Protein AF-A0A8S2T3E5-F1 (afdb_monomer_lite)

Organism: NCBI:txid392030

Structure (mmCIF, N/CA/C/O backbone):
data_AF-A0A8S2T3E5-F1
#
_entry.id   AF-A0A8S2T3E5-F1
#
loop_
_atom_site.group_PDB
_atom_site.id
_atom_site.type_symbol
_atom_site.label_atom_id
_atom_site.label_alt_id
_atom_site.label_comp_id
_atom_site.label_asym_id
_atom_site.label_entity_id
_atom_site.label_seq_id
_atom_site.pdbx_PDB_ins_code
_atom_site.Cartn_x
_atom_site.Cartn_y
_atom_site.Cartn_z
_atom_site.occupancy
_atom_site.B_iso_or_equiv
_atom_site.auth_seq_id
_atom_site.auth_comp_id
_atom_site.auth_asym_id
_atom_site.auth_atom_id
_atom_site.pdbx_PDB_model_num
ATOM 1 N N . ALA A 1 1 ? -6.575 10.877 -4.250 1.00 85.50 1 ALA A N 1
ATOM 2 C CA . ALA A 1 1 ? -5.169 11.323 -4.241 1.00 85.50 1 ALA A CA 1
ATOM 3 C C . ALA A 1 1 ? -4.326 10.267 -4.939 1.00 85.50 1 ALA A C 1
ATOM 5 O O . ALA A 1 1 ? -4.722 9.107 -4.929 1.00 85.50 1 ALA A O 1
ATOM 6 N N . SER A 1 2 ? -3.219 10.667 -5.553 1.00 92.44 2 SER A N 1
ATOM 7 C CA . SER A 1 2 ? -2.296 9.795 -6.286 1.00 92.44 2 SER A CA 1
ATOM 8 C C . SER A 1 2 ? -0.931 10.477 -6.380 1.00 92.44 2 SER A C 1
ATOM 10 O O . SER A 1 2 ? -0.858 11.696 -6.228 1.00 92.44 2 SER A O 1
ATOM 12 N N . CYS A 1 3 ? 0.119 9.714 -6.678 1.00 96.12 3 CYS A N 1
ATOM 13 C CA . CYS A 1 3 ? 1.428 10.245 -7.054 1.00 96.12 3 CYS A CA 1
ATOM 14 C C . CYS A 1 3 ? 1.971 9.518 -8.285 1.00 96.12 3 CYS A C 1
ATOM 16 O O . CYS A 1 3 ? 1.498 8.436 -8.638 1.00 96.12 3 CYS A O 1
ATOM 18 N N . GLU A 1 4 ? 2.989 10.104 -8.904 1.00 96.38 4 GLU A N 1
ATOM 19 C CA . GLU A 1 4 ? 3.840 9.428 -9.876 1.00 96.38 4 GLU A CA 1
ATOM 20 C C . GLU A 1 4 ? 4.978 8.694 -9.148 1.00 96.38 4 GLU A C 1
ATOM 22 O O . GLU A 1 4 ? 5.596 9.245 -8.237 1.00 96.38 4 GLU A O 1
ATOM 27 N N . SER A 1 5 ? 5.251 7.445 -9.535 1.00 95.19 5 SER A N 1
ATOM 28 C CA . SER A 1 5 ? 6.359 6.652 -8.995 1.00 95.19 5 SER A CA 1
ATOM 29 C C . SER A 1 5 ? 6.896 5.695 -10.058 1.00 95.19 5 SER A C 1
ATOM 31 O O . SER A 1 5 ? 6.142 4.934 -10.667 1.00 95.19 5 SER A O 1
ATOM 33 N N . HIS A 1 6 ? 8.208 5.728 -10.296 1.00 94.50 6 HIS A N 1
ATOM 34 C CA . HIS A 1 6 ? 8.869 4.889 -11.295 1.00 94.50 6 HIS A CA 1
ATOM 35 C C . HIS A 1 6 ? 9.421 3.614 -10.645 1.00 94.50 6 HIS A C 1
ATOM 37 O O . HIS A 1 6 ? 10.530 3.622 -10.114 1.00 94.50 6 HIS A O 1
ATOM 43 N N . PHE A 1 7 ? 8.669 2.515 -10.699 1.00 95.38 7 PHE A N 1
ATOM 44 C CA . PHE A 1 7 ? 9.029 1.237 -10.058 1.00 95.38 7 PHE A CA 1
ATOM 45 C C . PHE A 1 7 ? 9.434 0.119 -11.041 1.00 95.38 7 PHE A C 1
ATOM 47 O O . PHE A 1 7 ? 9.854 -0.948 -10.614 1.00 95.38 7 PHE A O 1
ATOM 54 N N . ARG A 1 8 ? 9.321 0.329 -12.358 1.00 95.94 8 ARG A N 1
ATOM 55 C CA . ARG A 1 8 ? 9.668 -0.685 -13.374 1.00 95.94 8 ARG A CA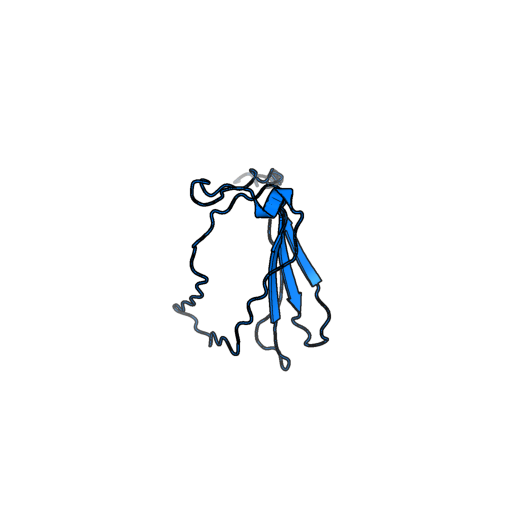 1
ATOM 56 C C . ARG A 1 8 ? 11.142 -0.606 -13.768 1.00 95.94 8 ARG A C 1
ATOM 58 O O . ARG A 1 8 ? 11.688 0.491 -13.849 1.00 95.94 8 ARG A O 1
ATOM 65 N N . GLY A 1 9 ? 11.749 -1.758 -14.070 1.00 94.50 9 GLY A N 1
ATOM 66 C CA . GLY A 1 9 ? 13.111 -1.843 -14.615 1.00 94.50 9 GLY A CA 1
ATOM 67 C C . GLY A 1 9 ? 14.198 -1.314 -13.675 1.00 94.50 9 GLY A C 1
ATOM 68 O O . GLY A 1 9 ? 15.142 -0.680 -14.137 1.00 94.50 9 GLY A O 1
ATOM 69 N N . ARG A 1 10 ? 14.029 -1.504 -12.362 1.00 94.00 10 ARG A N 1
ATOM 70 C CA . ARG A 1 10 ? 15.015 -1.120 -11.345 1.00 94.00 10 ARG A CA 1
ATOM 71 C C . ARG A 1 10 ? 15.986 -2.273 -11.086 1.00 94.00 10 ARG A C 1
ATOM 73 O O . ARG A 1 10 ? 15.570 -3.424 -11.046 1.00 94.00 10 ARG A O 1
ATOM 80 N N . ASP A 1 11 ? 17.254 -1.938 -10.854 1.00 94.06 11 ASP A N 1
ATOM 81 C CA . ASP A 1 11 ? 18.291 -2.896 -10.430 1.00 94.06 11 ASP A CA 1
ATOM 82 C C . ASP A 1 11 ? 18.275 -3.155 -8.910 1.00 94.06 11 ASP A C 1
ATOM 84 O O . ASP A 1 11 ? 19.058 -3.950 -8.393 1.00 94.06 11 ASP A O 1
ATOM 88 N N . THR A 1 12 ? 17.407 -2.452 -8.182 1.00 94.00 12 THR A N 1
ATOM 89 C CA . THR A 1 12 ? 17.220 -2.552 -6.733 1.00 94.00 12 THR A CA 1
ATOM 90 C C . THR A 1 12 ? 15.791 -2.964 -6.397 1.00 94.00 12 THR A C 1
ATOM 92 O O . THR A 1 12 ? 14.877 -2.806 -7.209 1.00 94.00 12 THR A O 1
ATOM 95 N N . ASP A 1 13 ? 15.592 -3.469 -5.178 1.00 95.06 13 ASP A N 1
ATOM 96 C CA . ASP A 1 13 ? 14.262 -3.816 -4.684 1.00 95.06 13 ASP A CA 1
ATOM 97 C C . ASP A 1 13 ? 13.362 -2.578 -4.625 1.00 95.06 13 ASP A C 1
ATOM 99 O O . ASP A 1 13 ? 13.725 -1.538 -4.069 1.00 95.06 13 ASP A O 1
ATOM 103 N N . THR A 1 14 ? 12.150 -2.714 -5.160 1.00 97.12 14 THR A N 1
ATOM 104 C CA . THR A 1 14 ? 11.105 -1.698 -5.046 1.00 97.12 14 THR A CA 1
ATOM 105 C C . THR A 1 14 ? 10.107 -2.094 -3.973 1.00 97.12 14 THR A C 1
ATOM 107 O O . THR A 1 14 ? 9.501 -3.164 -4.042 1.00 97.12 14 THR A O 1
ATOM 110 N N . LEU A 1 15 ? 9.899 -1.215 -3.000 1.00 97.94 15 LEU A N 1
ATOM 111 C CA . LEU A 1 15 ? 9.054 -1.464 -1.844 1.00 97.94 15 LEU A CA 1
ATOM 112 C C . LEU A 1 15 ? 7.880 -0.487 -1.806 1.00 97.94 15 LEU A C 1
ATOM 114 O O . LEU A 1 15 ? 8.004 0.694 -2.139 1.00 97.94 15 LEU A O 1
ATOM 118 N N . VAL A 1 16 ? 6.742 -0.976 -1.318 1.00 98.06 16 VAL A N 1
ATOM 119 C CA . VAL A 1 16 ? 5.568 -0.167 -0.989 1.00 98.06 16 VAL A CA 1
ATOM 120 C C . VAL A 1 16 ? 5.201 -0.384 0.474 1.00 98.06 16 VAL A C 1
ATOM 122 O O . VAL A 1 16 ? 5.153 -1.513 0.958 1.00 98.06 16 VAL A O 1
ATOM 125 N N . ALA A 1 17 ? 4.929 0.707 1.180 1.00 98.12 17 ALA A N 1
ATOM 126 C CA . ALA A 1 17 ? 4.381 0.698 2.524 1.00 98.12 17 ALA A CA 1
ATOM 127 C C . ALA A 1 17 ? 2.969 1.283 2.478 1.00 98.12 17 ALA A C 1
ATOM 129 O O . ALA A 1 17 ? 2.775 2.431 2.078 1.00 98.12 17 ALA A O 1
ATOM 130 N N . ILE A 1 18 ? 1.986 0.491 2.902 1.00 98.19 18 ILE A N 1
ATOM 131 C CA . ILE A 1 18 ? 0.591 0.914 3.039 1.00 98.19 18 ILE A CA 1
ATOM 132 C C . ILE A 1 18 ? 0.277 0.934 4.531 1.00 98.19 18 ILE A C 1
ATOM 134 O O . ILE A 1 18 ? 0.246 -0.108 5.184 1.00 98.19 18 ILE A O 1
ATOM 138 N N . ARG A 1 19 ? 0.062 2.128 5.079 1.00 97.81 19 ARG A N 1
ATOM 139 C CA . ARG A 1 19 ? -0.234 2.341 6.495 1.00 97.81 19 ARG A CA 1
ATOM 140 C C . ARG A 1 19 ? -1.664 2.830 6.644 1.00 97.81 19 ARG A C 1
ATOM 142 O O . ARG A 1 19 ? -1.986 3.916 6.174 1.00 97.81 19 ARG A O 1
ATOM 149 N N . TYR A 1 20 ? -2.494 2.063 7.342 1.00 96.25 20 TYR A N 1
ATOM 150 C CA . TYR A 1 20 ? -3.804 2.517 7.795 1.00 96.25 20 TYR A CA 1
ATOM 151 C C . TYR A 1 20 ? -3.798 2.636 9.316 1.00 96.25 20 TYR A C 1
ATOM 153 O O . TYR A 1 20 ? -3.695 1.637 10.025 1.00 96.25 20 TYR A O 1
ATOM 161 N N . GLN A 1 21 ? -3.856 3.865 9.817 1.00 94.88 21 GLN A N 1
ATOM 162 C CA . GLN A 1 21 ? -3.861 4.157 11.244 1.00 94.88 21 GLN A CA 1
ATOM 163 C C . GLN A 1 21 ? -4.696 5.408 11.491 1.00 94.88 21 GLN A C 1
ATOM 165 O O . GLN A 1 21 ? -4.565 6.384 10.762 1.00 94.88 21 GLN A O 1
ATOM 170 N N . ASP A 1 22 ? -5.525 5.396 12.534 1.00 93.00 22 ASP A N 1
ATOM 171 C CA . ASP A 1 22 ? -6.279 6.573 12.978 1.00 93.00 22 ASP A CA 1
ATOM 172 C C . ASP A 1 22 ? -7.142 7.188 11.861 1.00 93.00 22 ASP A C 1
ATOM 174 O O . ASP A 1 22 ? -7.157 8.400 11.654 1.00 93.00 22 ASP A O 1
ATOM 178 N N . ASN A 1 23 ? -7.822 6.319 11.103 1.00 94.38 23 ASN A N 1
ATOM 179 C CA . ASN A 1 23 ? -8.630 6.650 9.923 1.00 94.38 23 ASN A CA 1
ATOM 180 C C . ASN A 1 23 ? -7.844 7.382 8.815 1.00 94.38 23 ASN A C 1
ATOM 182 O O . ASN A 1 23 ? -8.432 7.973 7.911 1.00 94.38 23 ASN A O 1
ATOM 186 N N . ARG A 1 24 ? -6.510 7.319 8.843 1.00 95.56 24 ARG A N 1
ATOM 187 C CA . ARG A 1 24 ? -5.626 7.845 7.806 1.00 95.56 24 ARG A CA 1
ATOM 188 C C . ARG A 1 24 ? -4.969 6.704 7.043 1.00 95.56 24 ARG A C 1
ATOM 190 O O . ARG A 1 24 ? -4.347 5.828 7.641 1.00 95.56 24 ARG A O 1
ATOM 197 N N . LEU A 1 25 ? -5.092 6.743 5.719 1.00 97.19 25 LEU A N 1
ATOM 198 C CA . LEU A 1 25 ? -4.366 5.877 4.796 1.00 97.19 25 LEU A CA 1
ATOM 199 C C . LEU A 1 25 ? -3.181 6.653 4.224 1.00 97.19 25 LEU A C 1
ATOM 201 O O . LEU A 1 25 ? -3.370 7.679 3.567 1.00 97.19 25 LEU A O 1
ATOM 205 N N . THR A 1 26 ? -1.979 6.141 4.441 1.00 98.12 26 THR A N 1
ATOM 206 C CA . THR A 1 26 ? -0.743 6.661 3.859 1.00 98.12 26 THR A CA 1
ATOM 207 C C . THR A 1 26 ? -0.110 5.579 3.003 1.00 98.12 26 THR A C 1
ATOM 209 O O . THR A 1 26 ? 0.040 4.439 3.446 1.00 98.12 26 THR A O 1
ATOM 212 N N . VAL A 1 27 ? 0.267 5.941 1.782 1.00 98.38 27 VAL A N 1
ATOM 213 C CA . VAL A 1 27 ? 1.053 5.093 0.889 1.00 98.38 27 VAL A CA 1
ATOM 214 C C . VAL A 1 27 ? 2.405 5.751 0.687 1.00 98.38 27 VAL A C 1
ATOM 216 O O . VAL A 1 27 ? 2.475 6.924 0.323 1.00 98.38 27 VAL A O 1
ATOM 219 N N . SER A 1 28 ? 3.467 4.984 0.895 1.00 98.38 28 SER A N 1
ATOM 220 C CA . SER A 1 28 ? 4.847 5.404 0.664 1.00 98.38 28 SER A CA 1
ATOM 221 C C . SER A 1 28 ? 5.574 4.365 -0.175 1.00 98.38 28 SER A C 1
ATOM 223 O O . SER A 1 28 ? 5.240 3.182 -0.138 1.00 98.38 28 SER A O 1
ATOM 225 N N . THR A 1 29 ? 6.584 4.797 -0.918 1.00 98.19 29 THR A N 1
ATOM 226 C CA . THR A 1 29 ? 7.387 3.916 -1.770 1.00 98.19 29 THR A CA 1
ATOM 227 C C . THR A 1 29 ? 8.871 4.137 -1.534 1.00 98.19 29 THR A C 1
ATOM 229 O O . THR A 1 29 ? 9.292 5.272 -1.313 1.00 98.19 29 THR A O 1
ATOM 232 N N . ASP A 1 30 ? 9.655 3.074 -1.654 1.00 97.69 30 ASP A N 1
ATOM 233 C CA . ASP A 1 30 ? 11.097 3.134 -1.884 1.00 97.69 30 ASP A CA 1
ATOM 234 C C . ASP A 1 30 ? 11.371 2.441 -3.220 1.00 97.69 30 ASP A C 1
ATOM 236 O O . ASP A 1 30 ? 11.212 1.232 -3.339 1.00 97.69 30 ASP A O 1
ATOM 240 N N . THR A 1 31 ? 11.705 3.216 -4.250 1.00 96.38 31 THR A N 1
ATOM 241 C CA . THR A 1 31 ? 12.007 2.684 -5.595 1.00 96.38 31 THR A CA 1
ATOM 242 C C . THR A 1 31 ? 13.486 2.782 -5.945 1.00 96.38 31 THR A C 1
ATOM 244 O O . THR A 1 31 ? 13.886 2.408 -7.045 1.00 96.38 31 THR A O 1
ATOM 247 N N . GLU A 1 32 ? 14.294 3.313 -5.026 1.00 94.62 32 GLU A N 1
ATOM 248 C CA . GLU A 1 32 ? 15.732 3.481 -5.215 1.00 94.62 32 GLU A CA 1
ATOM 249 C C . GLU A 1 32 ? 16.532 2.469 -4.385 1.00 94.62 32 GLU A C 1
ATOM 251 O O . GLU A 1 32 ? 17.746 2.384 -4.548 1.00 94.62 32 GLU A O 1
ATOM 256 N N . GLY A 1 33 ? 15.874 1.676 -3.531 1.00 92.81 33 GLY A N 1
ATOM 257 C CA . GLY A 1 33 ? 16.505 0.654 -2.695 1.00 92.81 33 GLY A CA 1
ATOM 258 C C . GLY A 1 33 ? 17.397 1.245 -1.602 1.00 92.81 33 GLY A C 1
ATOM 259 O O . GLY A 1 33 ? 18.347 0.605 -1.157 1.00 92.81 33 GLY A O 1
ATOM 260 N N . GLN A 1 34 ? 17.133 2.489 -1.196 1.00 93.88 34 GLN A N 1
ATOM 261 C CA . GLN A 1 34 ? 17.945 3.220 -0.214 1.00 93.88 34 GLN A CA 1
ATOM 262 C C . GLN A 1 34 ? 17.415 3.078 1.217 1.00 93.88 34 GLN A C 1
ATOM 264 O O . GLN A 1 34 ? 17.931 3.718 2.135 1.00 93.88 34 GLN A O 1
ATOM 269 N N . ASN A 1 35 ? 16.367 2.274 1.413 1.00 92.00 35 ASN A N 1
ATOM 270 C CA . ASN A 1 35 ? 15.588 2.197 2.643 1.00 92.00 35 ASN A CA 1
ATOM 271 C C . ASN A 1 35 ? 15.066 3.581 3.076 1.00 92.00 35 ASN A C 1
ATOM 273 O O . ASN A 1 35 ? 15.005 3.919 4.262 1.00 92.00 35 ASN A O 1
ATOM 277 N N . LYS A 1 36 ? 14.730 4.411 2.082 1.00 95.12 36 LYS A N 1
ATOM 278 C CA . LYS A 1 36 ? 14.236 5.775 2.260 1.00 95.12 36 LYS A CA 1
ATOM 279 C C . LYS A 1 36 ? 12.843 5.877 1.660 1.00 95.12 36 LYS A C 1
ATOM 281 O O . LYS A 1 36 ? 12.664 5.886 0.448 1.00 95.12 36 LYS A O 1
ATOM 286 N N . TRP A 1 37 ? 11.858 5.998 2.539 1.00 96.94 37 TRP A N 1
ATOM 287 C CA . TRP A 1 37 ? 10.458 6.082 2.153 1.00 96.94 37 TRP A CA 1
ATOM 288 C C . TRP A 1 37 ? 10.098 7.486 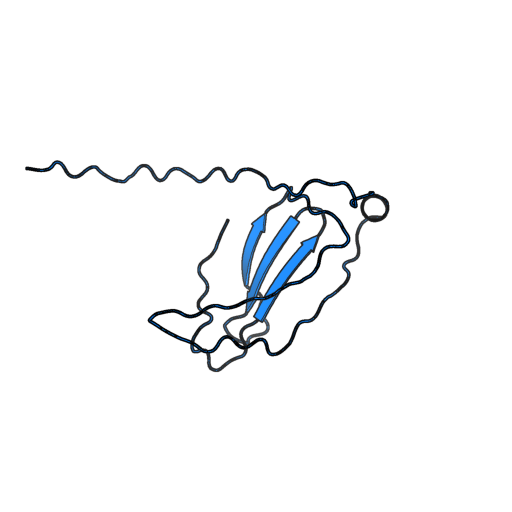1.673 1.00 96.94 37 TRP A C 1
ATOM 290 O O . TRP A 1 37 ? 10.199 8.452 2.431 1.00 96.94 37 TRP A O 1
ATOM 300 N N . THR A 1 38 ? 9.614 7.583 0.438 1.00 97.19 38 THR A N 1
ATOM 301 C CA . THR A 1 38 ? 8.969 8.787 -0.093 1.00 97.19 38 THR A CA 1
ATOM 302 C C . THR A 1 38 ? 7.458 8.627 0.037 1.00 97.19 38 THR A C 1
ATOM 304 O O . THR A 1 38 ? 6.900 7.634 -0.433 1.00 97.19 38 THR A O 1
ATOM 307 N N . GLU A 1 39 ? 6.787 9.584 0.685 1.00 97.94 39 GLU A N 1
ATOM 308 C CA . GLU A 1 39 ? 5.321 9.606 0.740 1.00 97.94 39 GLU A CA 1
ATOM 309 C C . GLU A 1 39 ? 4.754 9.823 -0.668 1.00 97.94 39 GLU A C 1
ATOM 311 O O . GLU A 1 39 ? 5.084 10.799 -1.336 1.00 97.94 39 GLU A O 1
ATOM 316 N N . CYS A 1 40 ? 3.892 8.905 -1.105 1.00 97.75 40 CYS A N 1
ATOM 317 C CA . CYS A 1 40 ? 3.140 9.026 -2.346 1.00 97.75 40 CYS A CA 1
ATOM 318 C C . CYS A 1 40 ? 1.878 9.859 -2.109 1.00 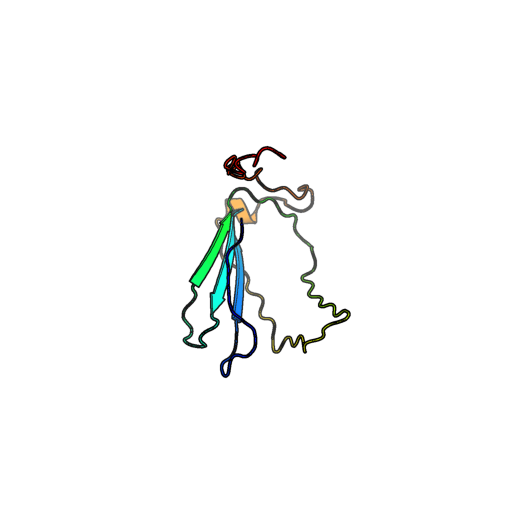97.75 40 CYS A C 1
ATOM 320 O O . CYS A 1 40 ? 1.661 10.891 -2.738 1.00 97.75 40 CYS A O 1
ATOM 322 N N . PHE A 1 41 ? 1.040 9.436 -1.162 1.00 97.25 41 PHE A N 1
ATOM 323 C CA . PHE A 1 41 ? -0.086 10.239 -0.702 1.00 97.25 41 PHE A CA 1
ATOM 324 C C . PHE A 1 41 ? -0.502 9.853 0.715 1.00 97.25 41 PHE A C 1
ATOM 326 O O . PHE A 1 41 ? -0.293 8.726 1.167 1.00 97.25 41 PHE A O 1
ATOM 333 N N . SER A 1 42 ? -1.192 10.778 1.379 1.00 97.12 42 SER A N 1
ATOM 334 C CA . SER A 1 42 ? -1.840 10.560 2.668 1.00 97.12 42 SER A CA 1
ATOM 335 C C . SER A 1 42 ? -3.245 11.166 2.658 1.00 97.12 42 SER A C 1
ATOM 337 O O . SER A 1 42 ? -3.410 12.350 2.374 1.00 97.12 42 SER A O 1
ATOM 339 N N . ILE A 1 43 ? -4.262 10.377 3.007 1.00 96.12 43 ILE A N 1
ATOM 340 C CA . ILE A 1 43 ? -5.666 10.813 3.080 1.00 96.12 43 ILE A CA 1
ATOM 341 C C . ILE A 1 43 ? -6.218 10.469 4.466 1.00 96.12 43 ILE A C 1
ATOM 343 O O . ILE A 1 43 ? -6.070 9.338 4.924 1.00 96.12 43 ILE A O 1
ATOM 347 N N . ALA A 1 44 ? -6.829 11.447 5.135 1.00 96.00 44 ALA A N 1
ATOM 348 C CA . ALA A 1 44 ? -7.528 11.261 6.408 1.00 96.00 44 ALA A CA 1
ATOM 349 C C . ALA A 1 44 ? -9.006 10.884 6.193 1.00 96.00 44 ALA A C 1
ATOM 351 O O . ALA A 1 44 ? -9.480 10.861 5.061 1.00 96.00 44 ALA A O 1
ATOM 352 N N . ASP A 1 45 ? -9.726 10.602 7.277 1.00 95.19 45 ASP A N 1
ATOM 353 C CA . ASP A 1 45 ? -11.173 10.341 7.285 1.00 95.19 45 ASP A CA 1
ATOM 354 C C . ASP A 1 45 ? -11.623 9.153 6.414 1.00 95.19 45 ASP A C 1
ATOM 356 O O . ASP A 1 45 ? -12.770 9.072 5.976 1.00 95.19 45 ASP A O 1
ATOM 360 N N . ILE A 1 46 ? -10.725 8.191 6.181 1.00 95.44 46 ILE A N 1
ATOM 361 C CA . ILE A 1 46 ? -11.055 6.914 5.549 1.00 95.44 46 ILE A CA 1
ATOM 362 C C . ILE A 1 46 ? -11.589 5.968 6.617 1.00 95.44 46 ILE A C 1
ATOM 364 O O . ILE A 1 46 ? -10.904 5.655 7.594 1.00 95.44 46 ILE A O 1
ATOM 368 N N . ASN A 1 47 ? -12.793 5.453 6.397 1.00 95.25 47 ASN A N 1
ATOM 369 C CA . ASN A 1 47 ? -13.438 4.484 7.267 1.00 95.25 47 ASN A CA 1
ATOM 370 C C . ASN A 1 47 ? -13.388 3.111 6.606 1.00 95.25 47 ASN A C 1
ATOM 372 O O . ASN A 1 47 ? -14.005 2.902 5.565 1.00 95.25 47 ASN A O 1
ATOM 376 N N . LEU A 1 48 ? -12.655 2.182 7.216 1.00 94.75 48 LEU A N 1
ATOM 377 C CA . LEU A 1 48 ? -12.645 0.771 6.838 1.00 94.75 48 LEU A CA 1
ATOM 378 C C . LEU A 1 48 ? -13.162 -0.093 7.999 1.00 94.75 48 LEU A C 1
ATOM 380 O O . LEU A 1 48 ? -12.832 0.214 9.157 1.00 94.75 48 LEU A O 1
ATOM 384 N N . PRO A 1 49 ? -13.939 -1.151 7.707 1.00 95.00 49 PRO A N 1
ATOM 385 C CA . PRO A 1 49 ? -14.328 -2.144 8.697 1.00 95.00 49 PRO A CA 1
ATOM 386 C C . PRO A 1 49 ? -13.189 -3.114 9.029 1.00 95.00 49 PRO A C 1
ATOM 388 O O . PRO A 1 49 ? -12.181 -3.201 8.324 1.00 95.00 49 PRO A O 1
ATOM 391 N N . THR A 1 50 ? -13.359 -3.868 10.112 1.00 92.44 50 THR A N 1
ATOM 392 C CA . THR A 1 50 ? -12.471 -4.981 10.483 1.00 92.44 50 THR A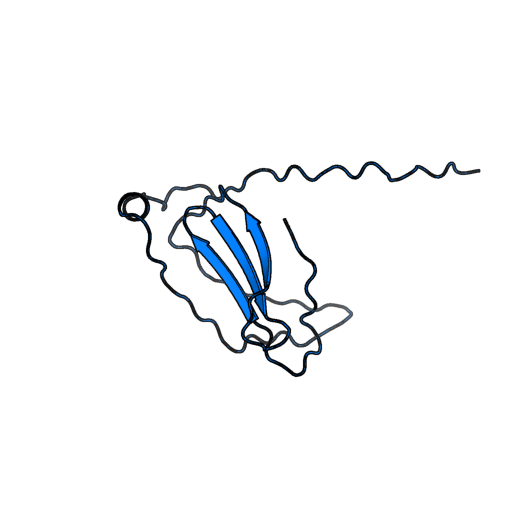 CA 1
ATOM 393 C C . THR A 1 50 ? -12.831 -6.279 9.745 1.00 92.44 50 THR A C 1
ATOM 395 O O . THR A 1 50 ? -13.871 -6.381 9.101 1.00 92.44 50 THR A O 1
ATOM 398 N N . HIS A 1 51 ? -11.956 -7.290 9.844 1.00 92.06 51 HIS A N 1
ATOM 399 C CA . HIS A 1 51 ? -12.122 -8.638 9.260 1.00 92.06 51 HIS A CA 1
ATOM 400 C C . HIS A 1 51 ? -12.093 -8.724 7.726 1.00 92.06 51 HIS A C 1
ATOM 402 O O . HIS A 1 51 ? -12.581 -9.690 7.144 1.00 92.06 51 HIS A O 1
ATOM 408 N N . TYR A 1 52 ? -11.493 -7.738 7.063 1.00 94.19 52 TYR A N 1
ATOM 409 C CA . TYR A 1 52 ? -11.213 -7.807 5.630 1.00 94.19 52 TYR A CA 1
ATOM 410 C C . TYR A 1 52 ? -9.960 -8.634 5.329 1.00 94.19 52 TYR A C 1
ATOM 412 O O . TYR A 1 52 ? -9.142 -8.917 6.206 1.00 94.19 52 TYR A O 1
ATOM 420 N N . TYR A 1 53 ? -9.815 -9.002 4.058 1.00 96.06 53 TYR A N 1
ATOM 421 C CA . TYR A 1 53 ? -8.669 -9.740 3.543 1.00 96.06 53 TYR A CA 1
ATOM 422 C C . TYR A 1 53 ? -7.704 -8.791 2.835 1.00 96.06 53 TYR A C 1
ATOM 424 O O . TYR A 1 53 ? -8.127 -7.947 2.043 1.00 96.06 53 TYR A O 1
ATOM 432 N N . PHE A 1 54 ? -6.404 -8.961 3.071 1.00 96.62 54 PHE A N 1
ATOM 433 C CA . PHE A 1 54 ? -5.390 -8.386 2.191 1.00 96.62 54 PHE A CA 1
ATOM 434 C C . PHE A 1 54 ? -5.332 -9.209 0.904 1.00 96.62 54 PHE A C 1
ATOM 436 O O . PHE A 1 54 ? -5.255 -10.436 0.953 1.00 96.62 54 PHE A O 1
ATOM 443 N N . GLY A 1 55 ? -5.380 -8.535 -0.241 1.00 97.25 55 GLY A N 1
ATOM 444 C CA . GLY A 1 55 ? -5.359 -9.172 -1.551 1.00 97.25 55 GLY A CA 1
ATOM 445 C C . GLY A 1 55 ? -4.482 -8.394 -2.517 1.00 97.25 55 GLY A C 1
ATOM 446 O O . GLY A 1 55 ? -4.442 -7.165 -2.480 1.00 97.25 55 GLY A O 1
ATOM 447 N N . PHE A 1 56 ? -3.796 -9.128 -3.384 1.00 97.44 56 PHE A N 1
ATOM 448 C CA . PHE A 1 56 ? -2.964 -8.580 -4.444 1.00 97.44 56 PHE A CA 1
ATOM 449 C C . PHE A 1 56 ? -3.317 -9.287 -5.745 1.00 97.44 56 PHE A C 1
ATOM 451 O O . PHE A 1 56 ? -3.594 -10.487 -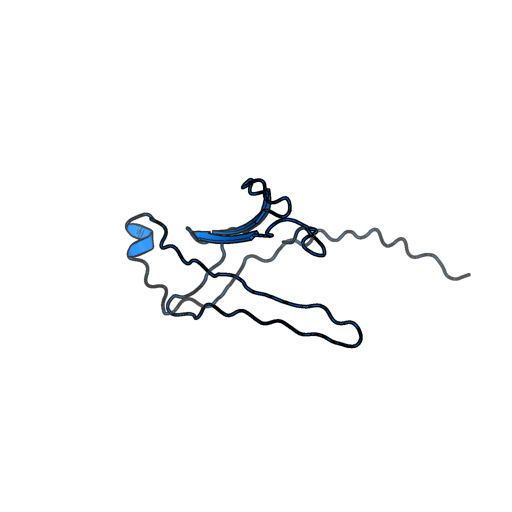5.759 1.00 97.44 56 PHE A O 1
ATOM 458 N N . SER A 1 57 ? -3.312 -8.541 -6.838 1.00 97.88 57 SER A N 1
ATOM 459 C CA . SER A 1 57 ? -3.615 -9.053 -8.168 1.00 97.88 57 SER A CA 1
ATOM 460 C C . SER A 1 57 ? -2.806 -8.288 -9.201 1.00 97.88 57 SER A C 1
ATOM 462 O O . SER A 1 57 ? -2.512 -7.111 -9.002 1.00 97.88 57 SER A O 1
ATOM 464 N N . ALA A 1 58 ? -2.520 -8.931 -10.324 1.00 97.38 58 ALA A N 1
ATOM 465 C CA . ALA A 1 58 ? -1.914 -8.312 -11.490 1.00 97.38 58 ALA A CA 1
ATOM 466 C C . ALA A 1 58 ? -2.631 -8.795 -12.754 1.00 97.38 58 ALA A C 1
ATOM 468 O O . ALA A 1 58 ? -3.271 -9.849 -12.748 1.00 97.38 58 ALA A O 1
ATOM 469 N N . ALA A 1 59 ? -2.535 -8.020 -13.829 1.00 96.81 59 ALA A N 1
ATOM 470 C CA . ALA A 1 59 ? -3.116 -8.353 -15.122 1.00 96.81 59 ALA A CA 1
ATOM 471 C C . ALA A 1 59 ? -2.211 -7.846 -16.250 1.00 96.81 59 ALA A C 1
ATOM 473 O O . ALA A 1 59 ? -1.572 -6.804 -16.119 1.00 96.81 59 ALA A O 1
ATOM 474 N N . THR A 1 60 ? -2.182 -8.574 -17.364 1.00 97.56 60 THR A N 1
ATOM 475 C CA . THR A 1 60 ? -1.464 -8.209 -18.593 1.00 97.56 60 THR A CA 1
ATOM 476 C C . THR A 1 60 ? -2.431 -8.159 -19.775 1.00 97.56 60 THR A C 1
ATOM 478 O O . THR A 1 60 ? -3.535 -8.703 -19.711 1.00 97.56 60 THR A O 1
ATOM 481 N N . GLY A 1 61 ? -2.033 -7.469 -20.846 1.00 96.50 61 GLY A N 1
ATOM 482 C CA . GLY A 1 61 ? -2.824 -7.328 -22.070 1.00 96.50 61 GLY A CA 1
ATOM 483 C C . GLY A 1 61 ? -1.956 -7.516 -23.310 1.00 96.50 61 GLY A C 1
ATOM 484 O O . GLY A 1 61 ? -1.124 -8.417 -23.351 1.00 96.50 61 GLY A O 1
ATOM 485 N N . GLU A 1 62 ? -2.127 -6.647 -24.311 1.00 95.81 62 GLU A N 1
ATOM 486 C CA . 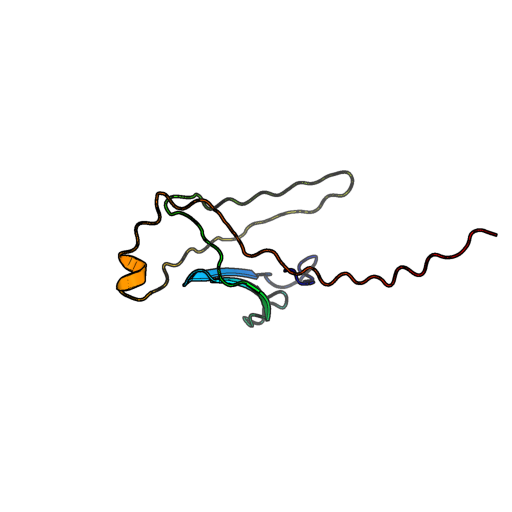GLU A 1 62 ? -1.315 -6.672 -25.542 1.00 95.81 62 GLU A CA 1
ATOM 487 C C . GLU A 1 62 ? 0.181 -6.450 -25.273 1.00 95.81 62 GLU A C 1
ATOM 489 O O . GLU A 1 62 ? 1.031 -7.019 -25.954 1.00 95.81 62 GLU A O 1
ATOM 494 N N . LEU A 1 63 ? 0.498 -5.647 -24.252 1.00 95.62 63 LEU A N 1
ATOM 495 C CA . LEU A 1 63 ? 1.831 -5.548 -23.669 1.00 95.62 63 LEU A CA 1
ATOM 496 C C . LEU A 1 63 ? 1.844 -6.274 -22.322 1.00 95.62 63 LEU A C 1
ATOM 498 O O . LEU A 1 63 ? 0.883 -6.211 -21.547 1.00 95.62 63 LEU A O 1
ATOM 502 N N . SER A 1 64 ? 2.955 -6.946 -22.041 1.00 95.81 64 SER A N 1
ATOM 503 C CA . SER A 1 64 ? 3.146 -7.756 -20.841 1.00 95.81 64 SER A CA 1
ATOM 504 C C . SER A 1 64 ? 4.374 -7.314 -20.056 1.00 95.81 64 SER A C 1
ATOM 506 O O . SER A 1 64 ? 5.344 -6.818 -20.626 1.00 95.81 64 SER A O 1
ATOM 508 N N . ASP A 1 65 ? 4.337 -7.559 -18.752 1.00 96.44 65 ASP A N 1
ATOM 509 C CA . ASP A 1 65 ? 5.486 -7.475 -17.856 1.00 96.44 65 ASP A CA 1
ATOM 510 C C . ASP A 1 65 ? 5.348 -8.563 -16.783 1.00 96.44 65 ASP A C 1
ATOM 512 O O . ASP A 1 65 ? 4.245 -9.084 -16.560 1.00 96.44 65 ASP A O 1
ATOM 516 N N . ASN A 1 66 ? 6.445 -8.890 -16.113 1.00 96.12 66 ASN A N 1
ATOM 517 C CA . ASN A 1 66 ? 6.402 -9.743 -14.933 1.00 96.12 66 ASN A CA 1
ATOM 518 C C . ASN A 1 66 ? 5.918 -8.917 -13.733 1.00 96.12 66 ASN A C 1
ATOM 520 O O . ASN A 1 66 ? 6.297 -7.760 -13.563 1.00 96.12 66 ASN A O 1
ATOM 524 N N . HIS A 1 67 ? 5.054 -9.510 -12.910 1.00 97.12 67 HIS A N 1
ATOM 525 C CA . HIS A 1 67 ? 4.460 -8.858 -11.743 1.00 97.12 67 HIS A CA 1
ATOM 526 C C . HIS A 1 67 ? 4.719 -9.719 -10.509 1.00 97.12 67 HIS A C 1
ATOM 528 O O . HIS A 1 67 ? 3.856 -10.483 -10.075 1.00 97.12 67 HIS A O 1
ATOM 534 N N . ASP A 1 68 ? 5.930 -9.612 -9.972 1.00 96.19 68 ASP A N 1
ATOM 535 C CA . ASP A 1 68 ? 6.392 -10.467 -8.885 1.00 96.19 68 ASP A CA 1
ATOM 536 C C . ASP A 1 68 ? 6.187 -9.800 -7.518 1.00 96.19 68 ASP A C 1
ATOM 538 O O . ASP A 1 68 ? 6.546 -8.642 -7.305 1.00 96.19 68 ASP A O 1
ATOM 542 N N . ILE A 1 69 ? 5.629 -10.552 -6.565 1.00 97.19 69 ILE A N 1
ATOM 543 C CA . ILE A 1 69 ? 5.579 -10.174 -5.148 1.00 97.19 69 ILE A CA 1
ATOM 544 C C . ILE A 1 69 ? 6.562 -11.067 -4.405 1.00 97.19 69 ILE A C 1
ATOM 546 O O . ILE A 1 69 ? 6.306 -12.252 -4.206 1.00 97.19 69 ILE A O 1
ATOM 550 N N . ILE A 1 70 ? 7.687 -10.490 -3.986 1.00 97.25 70 ILE A N 1
ATOM 551 C CA . ILE A 1 70 ? 8.751 -11.240 -3.309 1.00 97.25 70 ILE A CA 1
ATOM 552 C C . ILE A 1 70 ? 8.368 -11.565 -1.864 1.00 97.25 70 ILE A C 1
ATOM 554 O O . ILE A 1 70 ? 8.591 -12.674 -1.384 1.00 97.25 70 ILE A O 1
ATOM 558 N N . SER A 1 71 ? 7.779 -10.603 -1.153 1.00 97.44 71 SER A N 1
ATOM 559 C CA . SER A 1 71 ? 7.307 -10.808 0.214 1.00 97.44 71 SER A CA 1
ATOM 560 C C . SER A 1 71 ? 6.206 -9.821 0.580 1.00 97.44 71 SER A C 1
ATOM 562 O O . SER A 1 71 ? 6.106 -8.732 0.015 1.00 97.44 71 SER A O 1
ATOM 564 N N . VAL A 1 72 ? 5.390 -10.207 1.559 1.00 97.88 72 VAL A N 1
ATOM 565 C CA . VAL A 1 72 ? 4.393 -9.339 2.185 1.00 97.88 72 VAL A CA 1
ATOM 566 C C . VAL A 1 72 ? 4.573 -9.445 3.688 1.00 97.88 72 VAL A C 1
ATOM 568 O O . VAL A 1 72 ? 4.540 -10.540 4.246 1.00 97.88 72 VAL A O 1
ATOM 571 N N . HIS A 1 73 ? 4.741 -8.299 4.340 1.00 97.88 73 HIS A N 1
ATOM 572 C CA . HIS A 1 73 ? 4.865 -8.210 5.788 1.00 97.88 73 HIS A CA 1
ATOM 573 C C . HIS A 1 73 ? 3.728 -7.357 6.344 1.00 97.88 73 HIS A C 1
ATOM 575 O O . HIS A 1 73 ? 3.537 -6.214 5.929 1.00 97.88 73 HIS A O 1
ATOM 581 N N . THR A 1 74 ? 2.969 -7.915 7.285 1.00 97.56 74 THR A N 1
ATOM 582 C CA . THR A 1 74 ? 1.861 -7.226 7.954 1.00 97.56 74 THR A CA 1
ATOM 583 C C . THR A 1 74 ? 2.219 -6.949 9.404 1.00 97.56 74 THR A C 1
ATOM 585 O O . THR A 1 74 ? 2.640 -7.858 10.120 1.00 97.56 74 THR A O 1
ATOM 588 N N . TYR A 1 75 ? 1.994 -5.716 9.848 1.00 96.81 75 TYR A N 1
ATOM 589 C CA . TYR A 1 75 ? 2.298 -5.278 11.206 1.00 96.81 75 TYR A CA 1
ATOM 590 C C . TYR A 1 75 ? 1.051 -4.696 11.862 1.00 96.81 75 TYR A C 1
ATOM 592 O O . TYR A 1 75 ? 0.334 -3.901 11.252 1.00 96.81 75 TYR A O 1
ATOM 600 N N . GLN A 1 76 ? 0.817 -5.070 13.118 1.00 94.06 76 GLN A N 1
ATOM 601 C CA . GLN A 1 76 ? -0.164 -4.402 13.962 1.00 94.06 76 GLN A CA 1
ATOM 602 C C . GLN A 1 76 ? 0.447 -3.093 14.472 1.00 94.06 76 GLN A C 1
ATOM 604 O O . GLN A 1 76 ? 1.573 -3.082 14.966 1.00 94.06 76 GLN A O 1
ATOM 609 N N . LEU A 1 77 ? -0.294 -1.995 14.350 1.00 93.69 77 LEU A N 1
ATOM 610 C CA . LEU A 1 77 ? 0.120 -0.688 14.855 1.00 93.69 77 LEU A CA 1
ATOM 611 C C . LEU A 1 77 ? -0.555 -0.416 16.198 1.00 93.69 77 LEU A C 1
ATOM 613 O O . LEU A 1 77 ? -1.736 -0.722 16.380 1.00 93.69 77 LEU A O 1
ATOM 617 N N . GLU A 1 78 ? 0.191 0.188 17.118 1.00 90.19 78 GLU A N 1
ATOM 618 C CA . GLU A 1 78 ? -0.350 0.670 18.386 1.00 90.19 78 GLU A CA 1
ATOM 619 C C . GLU A 1 78 ? -1.245 1.894 18.158 1.00 90.19 78 GLU A C 1
ATOM 621 O O . GLU A 1 78 ? -0.909 2.807 17.397 1.00 90.19 78 GLU A O 1
ATOM 626 N N . SER A 1 79 ? -2.388 1.922 18.838 1.00 86.81 79 SER A N 1
ATOM 627 C CA . SER A 1 79 ? -3.354 3.021 18.785 1.00 86.81 79 SER A CA 1
ATOM 628 C C . SER A 1 79 ? -3.911 3.330 20.176 1.00 86.81 79 SER A C 1
ATOM 630 O O . SER A 1 79 ? -3.723 2.569 21.136 1.00 86.81 79 SER A O 1
ATOM 632 N N . SER A 1 80 ? -4.580 4.479 20.308 1.00 89.62 80 SER A N 1
ATOM 633 C CA . SER A 1 80 ? -5.185 4.877 21.580 1.00 89.62 80 SER A CA 1
ATOM 634 C C . SER A 1 80 ? -6.197 3.833 22.066 1.00 89.62 80 SER A C 1
ATOM 636 O O . SER A 1 80 ? -6.836 3.135 21.277 1.00 89.62 80 SER A O 1
ATOM 638 N N . GLU A 1 81 ? -6.356 3.730 23.387 1.00 88.38 81 GLU A N 1
ATOM 639 C CA . GLU A 1 81 ? -7.336 2.834 24.025 1.00 88.38 81 GLU A CA 1
ATOM 640 C C . GLU A 1 81 ? -8.755 3.028 23.470 1.00 88.38 81 GLU A C 1
ATOM 642 O O . GLU A 1 81 ? -9.487 2.062 23.271 1.00 88.38 81 GLU A O 1
ATOM 647 N N . GLU A 1 82 ? -9.130 4.273 23.177 1.00 87.94 82 GLU A N 1
ATOM 648 C CA . GLU A 1 82 ? -10.425 4.623 22.587 1.00 87.94 82 GLU A CA 1
ATOM 649 C C . GLU A 1 82 ? -10.605 3.998 21.201 1.00 87.94 82 GLU A C 1
ATOM 651 O O . GLU A 1 82 ? -11.636 3.383 20.942 1.00 87.94 82 GLU A O 1
ATOM 656 N N . ARG A 1 83 ? -9.584 4.068 20.334 1.00 85.38 83 ARG A N 1
ATOM 657 C CA . ARG A 1 83 ? -9.646 3.473 18.990 1.00 85.38 83 ARG A CA 1
ATOM 658 C C . ARG A 1 83 ? -9.637 1.952 19.011 1.00 85.38 83 ARG A C 1
ATOM 660 O O . ARG A 1 83 ? -10.237 1.335 18.141 1.00 85.38 83 ARG A O 1
ATOM 667 N N . ARG A 1 84 ? -8.978 1.332 19.992 1.00 83.75 84 ARG A N 1
ATOM 668 C CA . ARG A 1 84 ? -8.987 -0.134 20.140 1.00 83.75 84 ARG A CA 1
ATOM 669 C C . ARG A 1 84 ? -10.336 -0.685 20.598 1.00 83.75 84 ARG A C 1
ATOM 671 O O . ARG A 1 84 ? -10.618 -1.849 20.338 1.00 83.75 84 ARG A O 1
ATOM 678 N N . LYS A 1 85 ? -11.147 0.126 21.282 1.00 88.75 85 LYS A N 1
ATOM 679 C CA . LYS A 1 85 ? -12.479 -0.260 21.777 1.00 88.75 85 LYS A CA 1
ATOM 680 C C . LYS A 1 85 ? -13.614 0.046 20.799 1.00 88.75 85 LYS A C 1
ATOM 682 O O . LYS A 1 85 ? -14.743 -0.360 21.057 1.00 88.75 85 LYS A O 1
ATOM 687 N N . GLU A 1 86 ? -13.337 0.759 19.712 1.00 90.81 86 GLU A N 1
ATOM 688 C CA . GLU A 1 86 ? -14.324 1.047 18.674 1.00 90.81 86 GLU A CA 1
ATOM 689 C C . GLU A 1 86 ? -14.743 -0.249 17.961 1.00 90.81 86 GLU A C 1
ATOM 691 O O . GLU A 1 86 ? -13.903 -0.968 17.415 1.00 90.81 86 GLU A O 1
ATOM 696 N N . ASP A 1 87 ? -16.045 -0.546 17.935 1.00 92.38 87 ASP A N 1
ATOM 697 C CA . ASP A 1 87 ? -16.565 -1.629 17.102 1.00 92.38 87 ASP A CA 1
ATOM 698 C C . ASP A 1 87 ? -16.627 -1.172 15.643 1.00 92.38 87 ASP A C 1
ATOM 700 O O . ASP A 1 87 ? -17.452 -0.343 15.253 1.00 92.38 87 ASP A O 1
ATOM 704 N N . ARG A 1 88 ? -15.732 -1.737 14.834 1.00 92.19 88 ARG A N 1
ATOM 705 C CA . ARG A 1 88 ? -15.602 -1.427 13.409 1.00 92.19 88 ARG A CA 1
ATOM 706 C C . ARG A 1 88 ? -16.179 -2.507 12.502 1.00 92.19 88 ARG A C 1
ATOM 708 O O . ARG A 1 88 ? -16.062 -2.394 11.286 1.00 92.19 88 ARG A O 1
ATOM 715 N N . THR A 1 89 ? -16.809 -3.544 13.050 1.00 93.44 89 THR A N 1
ATOM 716 C CA . THR A 1 89 ? -17.345 -4.657 12.249 1.00 93.44 89 THR A CA 1
ATOM 717 C C . THR A 1 89 ? -18.495 -4.217 11.335 1.00 93.44 89 THR A C 1
ATOM 719 O O . THR A 1 89 ? -18.626 -4.723 10.223 1.00 93.44 89 THR A O 1
ATOM 722 N N . GLY A 1 90 ? -19.291 -3.235 11.777 1.00 91.88 90 GLY A N 1
ATOM 723 C CA . GLY A 1 90 ? -20.452 -2.701 11.055 1.00 91.88 90 GLY A CA 1
ATOM 724 C C . GLY A 1 90 ? -20.210 -1.407 10.271 1.00 91.88 90 GLY A C 1
ATOM 725 O O . GLY A 1 90 ? -21.166 -0.819 9.766 1.00 91.88 90 GLY A O 1
ATOM 726 N N . ILE A 1 91 ? -18.967 -0.925 10.179 1.00 93.12 91 ILE A N 1
ATOM 727 C CA . ILE A 1 91 ? -18.662 0.322 9.465 1.00 93.12 91 ILE A CA 1
ATOM 728 C C . ILE A 1 91 ? -18.780 0.107 7.953 1.00 93.12 91 ILE A C 1
ATOM 730 O O . ILE A 1 91 ? -18.144 -0.778 7.381 1.00 93.12 91 ILE A O 1
ATOM 734 N N . LEU A 1 92 ? -19.547 0.969 7.280 1.00 93.94 92 LEU A N 1
ATOM 735 C CA . LEU A 1 92 ? -19.569 1.011 5.820 1.00 93.94 92 LEU A CA 1
ATOM 736 C C . LEU A 1 92 ? -18.280 1.664 5.291 1.00 93.94 92 LEU A C 1
ATOM 738 O O . LEU A 1 92 ? -17.949 2.776 5.726 1.00 93.94 92 LEU A O 1
ATOM 742 N N . PRO A 1 93 ? -17.568 1.023 4.342 1.00 95.88 93 PRO A N 1
ATOM 743 C CA . PRO A 1 93 ? -16.390 1.614 3.729 1.00 95.88 93 PRO A CA 1
ATOM 744 C C . PRO A 1 93 ? -16.691 2.992 3.131 1.00 95.88 93 PRO A C 1
ATOM 746 O O . PRO A 1 93 ? -17.615 3.140 2.331 1.00 95.88 93 PRO A O 1
ATOM 749 N N . SER A 1 94 ? -15.914 4.006 3.510 1.00 95.19 94 SER A N 1
ATOM 750 C CA . SER A 1 94 ? -16.060 5.366 2.977 1.00 95.19 94 SER A CA 1
ATOM 751 C C . SER A 1 94 ? -14.743 6.137 2.993 1.00 95.19 94 SER A C 1
ATOM 753 O O . SER A 1 94 ? -13.831 5.837 3.763 1.00 95.19 94 SER A O 1
ATOM 755 N N . ALA A 1 95 ? -14.648 7.137 2.121 1.00 93.50 95 ALA A N 1
ATOM 756 C CA . ALA A 1 95 ? -13.528 8.063 2.028 1.00 93.50 95 ALA A CA 1
ATOM 757 C C . ALA A 1 95 ? -14.068 9.478 1.773 1.00 93.50 95 ALA A C 1
ATOM 759 O O . ALA A 1 95 ? -15.135 9.611 1.160 1.00 93.50 95 ALA A O 1
ATOM 760 N N . PRO A 1 96 ? -13.361 10.537 2.202 1.00 90.25 96 PRO A N 1
ATOM 761 C CA . PRO A 1 96 ? -13.761 11.894 1.876 1.00 90.25 96 PRO A CA 1
ATOM 762 C C . PRO A 1 96 ? -13.724 12.103 0.363 1.00 90.25 96 PRO A C 1
ATOM 764 O O . PRO A 1 96 ? -12.834 11.614 -0.341 1.00 90.25 96 PRO A O 1
ATOM 767 N N . THR A 1 97 ? -14.692 12.860 -0.147 1.00 79.12 97 THR A N 1
ATOM 768 C CA . THR A 1 97 ? -14.679 13.297 -1.539 1.00 79.12 97 THR A CA 1
ATOM 769 C C . THR A 1 97 ? -13.445 14.157 -1.749 1.00 79.12 97 THR A C 1
ATOM 771 O O . THR A 1 97 ? -13.313 15.224 -1.145 1.00 79.12 97 THR A O 1
ATOM 774 N N . ALA A 1 98 ? -12.525 13.705 -2.597 1.00 59.53 98 ALA A N 1
ATOM 775 C CA . ALA A 1 98 ? -11.461 14.574 -3.053 1.00 59.53 98 ALA A CA 1
ATOM 776 C C . ALA A 1 98 ? -12.120 15.758 -3.771 1.00 59.53 98 ALA A C 1
ATOM 778 O O . ALA A 1 98 ? -12.831 15.556 -4.757 1.00 59.53 98 ALA A O 1
ATOM 779 N N . ASN A 1 99 ? -11.875 16.985 -3.304 1.00 52.44 99 ASN A N 1
ATOM 780 C CA . ASN A 1 99 ? -11.999 18.157 -4.162 1.00 52.44 99 ASN A CA 1
ATOM 781 C C . ASN A 1 99 ? -10.929 17.993 -5.237 1.00 52.44 99 ASN A C 1
ATOM 783 O O . ASN A 1 99 ? -9.793 18.436 -5.086 1.00 52.44 99 ASN A O 1
ATOM 787 N N . MET A 1 100 ? -11.272 17.242 -6.278 1.00 46.75 100 MET A N 1
ATOM 788 C CA . MET A 1 100 ? -10.495 17.156 -7.492 1.00 46.75 100 MET A CA 1
ATOM 789 C C . MET A 1 100 ? -10.525 18.577 -8.042 1.00 46.75 100 MET A C 1
ATOM 791 O O . MET A 1 100 ? -11.568 19.033 -8.510 1.00 46.75 100 MET A O 1
ATOM 795 N N . GLY A 1 101 ? -9.441 19.329 -7.833 1.00 41.72 101 GLY A N 1
ATOM 796 C CA . GLY A 1 101 ? -9.284 20.651 -8.414 1.00 41.72 101 GLY A CA 1
ATOM 797 C C . GLY A 1 101 ? -9.597 20.520 -9.895 1.00 41.72 101 GLY A C 1
ATOM 798 O O . GLY A 1 101 ? -8.937 19.773 -10.612 1.00 41.72 101 GLY A O 1
ATOM 799 N N . SER A 1 102 ? -10.687 21.152 -10.315 1.00 41.66 102 SER A N 1
ATOM 800 C CA . SER A 1 102 ? -11.042 21.246 -11.715 1.00 41.66 102 SER A CA 1
ATOM 801 C C . SER A 1 102 ? -9.969 22.116 -12.356 1.00 41.66 102 SER A C 1
ATOM 803 O O . SER A 1 102 ? -10.075 23.341 -12.317 1.00 41.66 102 SER A O 1
ATOM 805 N N . ASP A 1 103 ? -8.937 21.505 -12.931 1.00 42.31 103 ASP A N 1
ATOM 806 C CA . ASP A 1 103 ? -8.075 22.172 -13.902 1.00 42.31 103 ASP A CA 1
ATOM 807 C C . ASP A 1 103 ? -8.917 22.440 -15.160 1.00 42.31 103 ASP A C 1
ATOM 809 O O . ASP A 1 103 ? -8.808 21.782 -16.192 1.00 42.31 103 ASP A O 1
ATOM 813 N N . ASN A 1 104 ? -9.814 23.427 -15.070 1.00 41.47 104 ASN A N 1
ATOM 814 C CA . ASN A 1 104 ? -10.587 23.966 -16.186 1.00 41.47 104 ASN A CA 1
ATOM 815 C C . ASN A 1 104 ? -9.714 24.884 -17.044 1.00 41.47 104 ASN A C 1
ATOM 817 O O . ASN A 1 104 ? -10.067 26.032 -17.303 1.00 41.47 104 ASN A O 1
ATOM 821 N N . ASN A 1 105 ? -8.577 24.375 -17.516 1.00 39.59 105 ASN A N 1
ATOM 822 C CA . ASN A 1 105 ? -7.836 25.025 -18.589 1.00 39.59 105 ASN A CA 1
ATOM 823 C C . ASN A 1 105 ? -7.582 24.078 -19.765 1.00 39.59 105 ASN A C 1
ATOM 825 O O . ASN A 1 105 ? -6.503 24.048 -20.350 1.00 39.59 105 ASN A O 1
ATOM 829 N N . ILE A 1 106 ? -8.621 23.339 -20.161 1.00 44.62 106 ILE A N 1
ATOM 830 C CA . ILE A 1 106 ? -8.766 22.943 -21.561 1.00 44.62 106 ILE A CA 1
ATOM 831 C C . ILE A 1 106 ? -9.288 24.180 -22.284 1.00 44.62 106 ILE A C 1
ATOM 833 O O . ILE A 1 106 ? -10.488 24.441 -22.352 1.00 44.62 106 ILE A O 1
ATOM 837 N N . THR A 1 107 ? -8.360 24.980 -22.799 1.00 41.28 107 THR A N 1
ATOM 838 C CA . THR A 1 107 ? -8.674 26.010 -23.781 1.00 41.28 107 THR A CA 1
ATOM 839 C C . THR A 1 107 ? -9.303 25.292 -24.973 1.00 41.28 107 THR A C 1
ATOM 841 O O . THR A 1 107 ? -8.643 24.537 -25.689 1.00 41.28 107 THR A O 1
ATOM 844 N N . SER A 1 108 ? -10.607 25.472 -25.165 1.00 42.56 108 SER A N 1
ATOM 845 C CA . SER A 1 108 ? -11.307 25.003 -26.352 1.00 42.56 108 SER A CA 1
ATOM 846 C C . SER A 1 108 ? -10.694 25.691 -27.573 1.00 42.56 108 SER A C 1
ATOM 848 O O . SER A 1 108 ? -10.991 26.854 -27.848 1.00 42.56 108 SER A O 1
ATOM 850 N N . LYS A 1 109 ? -9.814 24.991 -28.299 1.00 35.69 109 LYS A N 1
ATOM 851 C CA . LYS A 1 109 ? -9.389 25.402 -29.642 1.00 35.69 109 LYS A CA 1
ATOM 852 C C . LYS A 1 109 ? -10.652 25.537 -30.507 1.00 35.69 109 LYS A C 1
ATOM 854 O O . LYS A 1 109 ? -11.374 24.545 -30.640 1.00 35.69 109 LYS A O 1
ATOM 859 N N . PRO A 1 110 ? -10.945 26.710 -31.094 1.00 36.69 110 PRO A N 1
ATOM 860 C CA . PRO A 1 110 ? -12.040 26.822 -32.041 1.00 36.69 110 PRO A CA 1
ATOM 861 C C . PRO A 1 110 ? -11.671 26.030 -33.300 1.00 36.69 110 PRO A C 1
ATOM 863 O O . PRO A 1 110 ? -10.560 26.150 -33.819 1.00 36.69 110 PRO A O 1
ATOM 866 N N . LYS A 1 111 ? -12.596 25.188 -33.767 1.00 41.62 111 LYS A N 1
ATOM 867 C CA . LYS A 1 111 ? -12.520 24.600 -35.106 1.00 41.62 111 LYS A CA 1
ATOM 868 C C . LYS A 1 111 ? -12.767 25.726 -36.112 1.00 41.62 111 LYS A C 1
ATOM 870 O O . LYS A 1 111 ? -13.862 26.283 -36.126 1.00 41.62 111 LYS A O 1
ATOM 875 N N . GLY A 1 112 ? -11.734 26.074 -36.874 1.00 44.09 112 GLY A N 1
ATOM 876 C CA . GLY A 1 112 ? -11.875 26.700 -38.189 1.00 44.09 112 GLY A CA 1
ATOM 877 C C . GLY A 1 112 ? -12.041 25.629 -39.253 1.00 44.09 112 GLY A C 1
ATOM 878 O O . GLY A 1 112 ? -11.532 24.507 -39.017 1.00 44.09 112 GLY A O 1
#

pLDDT: mean 87.85, std 17.87, range [35.69, 98.38]

Radius of gyration: 18.97 Å; chains: 1; bounding box: 39×38×62 Å

InterPro domains:
  IPR005052 Legume-like lectin [PF03388] (1-78)
  IPR005052 Legume-like lectin [PS51328] (1-77)
  IPR013320 Concanavalin A-like lectin/glucanase domain superfamily [SSF49899] (1-77)
  IPR051136 Intracellular Lectin and Glycoprotein Transporter [PTHR12223] (1-86)

Sequence (112 aa):
ASCESHFRGRDTDTLVAIRYQDNRLTVSTDTEGQNKWTECFSIADINLPTHYYFGFSAATGELSDNHDIISVHTYQLESSEERRKEDRTGILPSAPTANMGSDNNITSKPKG

Secondary structure (DSSP, 8-state):
-------SS-SS--EEEEEEETTEEEEEEE-SSSS-PEEEEEE---B--SSPPP-------SS------------PPP--HHHHH---TTPPPB-PPP--------------

Foldseek 3Di:
DFADDDQPPAPADKDWDWDQDQQKTWIWIDRNNPPDTDTGDIFHNWQDAPDDDDDDDDDDDPDDDDDDDPDDDDDDDDDDPVVVPDHRNPDDTDGDDPPPPPPPPPPPDDDD